Protein AF-A0A178F8F8-F1 (afdb_monomer)

Nearest PDB structures (foldseek):
  2cpt-assembly1_A  TM=2.341E-01  e=7.871E+00  Homo sapiens

InterPro domains:
  IPR051035 Mitochondrial inheritance protein 9 [PTHR36091] (3-88)

Radius of gyration: 23.43 Å; Cα contacts (8 Å, |Δi|>4): 46; chains: 1; bounding box: 50×44×74 Å

Foldseek 3Di:
DDDDPLVVQLVVCVVCCVLLNCLSNVVSVVVCQVCVVVNPHDDHDPDDDDPVRVVVSVVVVVVSVVVVVVLVVVCVVQVADSVRDNPPPPPPPPPPPPDDDDD

Sequence (103 aa):
MNLPRVFRELFQGCGETSEVGILPLRACMIEIFQNWSELGFVGECPYSFGEDEIAERDARFTDYEDWFKANEIARKCLDTDEEGWISPRVGYRGETPAEPRTV

pLDDT: mean 81.89, std 14.74, range [43.09, 95.12]

Organism: Trichophyton rubrum (NCBI:txid5551)

Secondary structure (DSSP, 8-state):
----HHHHHHHHHHHHHHHH-HHHHHHHHHHHHHTTTTTT--S--SS---HHHHHHHHHHHHHHHHHHHHHHHHHHHHT--TTSPPP---------PPPPP--

Mean predicted aligned error: 10.6 Å

Structure (mmCIF, N/CA/C/O backbone):
data_AF-A0A178F8F8-F1
#
_entry.id   AF-A0A178F8F8-F1
#
loop_
_atom_site.group_PDB
_atom_site.id
_atom_site.type_symbol
_atom_site.label_atom_id
_atom_site.label_alt_id
_atom_site.label_comp_id
_atom_site.label_asym_id
_atom_site.label_entity_id
_atom_site.label_seq_id
_atom_site.pdbx_PDB_ins_code
_atom_site.Cartn_x
_atom_site.Cartn_y
_atom_site.Cartn_z
_atom_site.occupancy
_atom_site.B_iso_or_equiv
_atom_site.auth_seq_id
_atom_site.auth_comp_id
_atom_site.auth_asym_id
_atom_site.auth_atom_id
_atom_site.pdbx_PDB_model_num
ATOM 1 N N . MET A 1 1 ? -20.129 -15.194 -2.884 1.00 52.72 1 MET A N 1
ATOM 2 C CA . MET A 1 1 ? -19.437 -14.358 -1.881 1.00 52.72 1 MET A CA 1
ATOM 3 C C . MET A 1 1 ? -18.447 -13.479 -2.627 1.00 52.72 1 MET A C 1
ATOM 5 O O . MET A 1 1 ? -17.655 -14.030 -3.377 1.00 52.72 1 MET A O 1
ATOM 9 N N . ASN A 1 2 ? -18.534 -12.153 -2.498 1.00 81.25 2 ASN A N 1
ATOM 10 C CA . ASN A 1 2 ?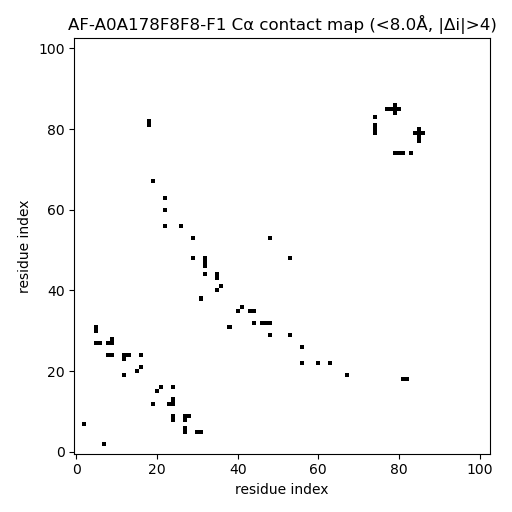 -17.523 -11.238 -3.038 1.00 81.25 2 ASN A CA 1
ATOM 11 C C . ASN A 1 2 ? -16.465 -11.030 -1.952 1.00 81.25 2 ASN A C 1
ATOM 13 O O . ASN A 1 2 ? -16.792 -10.498 -0.897 1.00 81.25 2 ASN A O 1
ATOM 17 N N . LEU A 1 3 ? -15.238 -11.504 -2.181 1.00 82.75 3 LEU A N 1
ATOM 18 C CA . LEU A 1 3 ? -14.112 -11.259 -1.280 1.00 82.75 3 LEU A CA 1
ATOM 19 C C . LEU A 1 3 ? -13.626 -9.816 -1.494 1.00 82.75 3 LEU A C 1
ATOM 21 O O . LEU A 1 3 ? -13.303 -9.485 -2.641 1.00 82.75 3 LEU A O 1
ATOM 25 N N . PRO A 1 4 ? -13.565 -8.970 -0.446 1.00 90.25 4 PRO A N 1
ATOM 26 C CA . PRO A 1 4 ? -12.992 -7.635 -0.559 1.00 90.25 4 PRO A CA 1
ATOM 27 C C . PRO A 1 4 ? -11.605 -7.654 -1.199 1.00 90.25 4 PRO A C 1
ATOM 29 O O . PRO A 1 4 ? -10.790 -8.539 -0.926 1.00 90.25 4 PRO A O 1
ATOM 32 N N . ARG A 1 5 ? -11.351 -6.663 -2.059 1.00 93.44 5 ARG A N 1
ATOM 33 C CA . ARG A 1 5 ? -10.108 -6.515 -2.828 1.00 93.44 5 ARG A CA 1
ATOM 34 C C . ARG A 1 5 ? -8.871 -6.629 -1.936 1.00 93.44 5 ARG A C 1
ATOM 36 O O . ARG A 1 5 ? -7.976 -7.406 -2.255 1.00 93.44 5 ARG A O 1
ATOM 43 N N . VAL A 1 6 ? -8.896 -5.948 -0.791 1.00 93.50 6 VAL A N 1
ATOM 44 C CA . VAL A 1 6 ? -7.785 -5.885 0.164 1.00 93.50 6 VAL A CA 1
ATOM 45 C C . VAL A 1 6 ? -7.305 -7.257 0.634 1.00 93.50 6 VAL A C 1
ATOM 47 O O . VAL A 1 6 ? -6.116 -7.443 0.835 1.00 93.50 6 VAL A O 1
ATOM 50 N N . PHE A 1 7 ? -8.180 -8.264 0.745 1.00 92.00 7 PHE A N 1
ATOM 51 C CA . PHE A 1 7 ? -7.748 -9.609 1.146 1.00 92.00 7 PHE A CA 1
ATOM 52 C C . PHE A 1 7 ? -7.036 -10.357 0.025 1.00 92.00 7 PHE A C 1
ATOM 54 O O . PHE A 1 7 ? -6.110 -11.122 0.287 1.00 92.00 7 PHE A O 1
ATOM 61 N N . ARG A 1 8 ? -7.464 -10.147 -1.224 1.00 91.56 8 ARG A N 1
ATOM 62 C CA . ARG A 1 8 ? -6.769 -10.700 -2.391 1.00 91.56 8 ARG A CA 1
ATOM 63 C C . ARG A 1 8 ? -5.387 -10.069 -2.519 1.00 91.56 8 ARG A C 1
ATOM 65 O O . ARG A 1 8 ? -4.417 -10.796 -2.683 1.00 91.56 8 ARG A O 1
ATOM 72 N N . GLU A 1 9 ? -5.321 -8.746 -2.408 1.00 92.31 9 GLU A N 1
ATOM 73 C CA . GLU A 1 9 ? -4.071 -7.987 -2.489 1.00 92.31 9 GLU A CA 1
ATOM 74 C C . GLU A 1 9 ? -3.133 -8.316 -1.324 1.00 92.31 9 GLU A C 1
ATOM 76 O O . GLU A 1 9 ? -1.950 -8.531 -1.552 1.00 92.31 9 GLU A O 1
ATOM 81 N N . LEU A 1 10 ? -3.654 -8.475 -0.101 1.00 93.50 10 LEU A N 1
ATOM 82 C CA . LEU A 1 10 ? -2.873 -8.933 1.050 1.00 93.50 10 LEU A CA 1
ATOM 83 C C . LEU A 1 10 ? -2.255 -10.312 0.788 1.00 93.50 10 LEU A C 1
ATOM 85 O O . LEU A 1 10 ? -1.065 -10.510 1.012 1.00 93.50 10 LEU A O 1
ATOM 89 N N . PHE A 1 11 ? -3.058 -11.268 0.310 1.00 91.19 11 PHE A N 1
ATOM 90 C CA . PHE A 1 11 ? -2.589 -12.630 0.062 1.00 91.19 11 PHE A CA 1
ATOM 91 C C . PHE A 1 11 ? -1.524 -12.679 -1.037 1.00 91.19 11 PHE A C 1
ATOM 93 O O . PHE A 1 11 ? -0.505 -13.346 -0.875 1.00 91.19 11 PHE A O 1
ATOM 100 N N . GLN A 1 12 ? -1.748 -11.953 -2.133 1.00 88.31 12 GLN A N 1
ATOM 101 C CA . GLN A 1 12 ? -0.787 -11.833 -3.223 1.00 88.31 12 GLN A CA 1
ATOM 102 C C . GLN A 1 12 ? 0.499 -11.138 -2.750 1.00 88.31 12 GLN A C 1
ATOM 104 O O . GLN A 1 12 ? 1.593 -11.663 -2.941 1.00 88.31 12 GLN A O 1
ATOM 109 N N . GLY A 1 13 ? 0.363 -10.025 -2.026 1.00 88.00 13 GLY A N 1
ATOM 110 C CA . GLY A 1 13 ? 1.483 -9.262 -1.487 1.00 88.00 13 GLY A CA 1
ATOM 111 C C . GLY A 1 13 ? 2.378 -10.076 -0.555 1.00 88.00 13 GLY A C 1
ATOM 112 O O . GLY A 1 13 ? 3.592 -9.918 -0.607 1.00 88.00 13 GLY A O 1
ATOM 113 N N . CYS A 1 14 ? 1.829 -10.995 0.248 1.00 90.06 14 CYS A N 1
ATOM 114 C CA . CYS A 1 14 ? 2.636 -11.900 1.076 1.00 90.06 14 CYS A CA 1
ATOM 115 C C . CYS A 1 14 ? 3.562 -12.807 0.252 1.00 90.06 14 CYS A C 1
ATOM 117 O O . CYS A 1 14 ? 4.651 -13.135 0.717 1.00 90.06 14 CYS A O 1
ATOM 119 N N . GLY A 1 15 ? 3.120 -13.238 -0.933 1.00 87.00 15 GLY A N 1
ATOM 120 C CA . GLY A 1 15 ? 3.909 -14.082 -1.831 1.00 87.00 15 GLY A CA 1
ATOM 121 C C . GLY A 1 15 ? 4.932 -13.302 -2.651 1.00 87.00 15 GLY A C 1
ATOM 122 O O . GLY A 1 15 ? 5.974 -13.852 -2.969 1.00 87.00 15 GLY A O 1
ATOM 123 N N . GLU A 1 16 ? 4.644 -12.033 -2.940 1.00 86.44 16 GLU A N 1
ATOM 124 C CA . GLU A 1 16 ? 5.441 -11.184 -3.838 1.00 86.44 16 GLU A CA 1
ATOM 125 C C . GLU A 1 16 ? 6.312 -10.159 -3.081 1.00 86.44 16 GLU A C 1
ATOM 127 O O . GLU A 1 16 ? 6.925 -9.280 -3.681 1.00 86.44 16 GLU A O 1
ATOM 132 N N . THR A 1 17 ? 6.360 -10.204 -1.742 1.00 87.00 17 THR A N 1
ATOM 133 C CA . THR A 1 17 ? 7.059 -9.182 -0.931 1.00 87.00 17 THR A CA 1
ATOM 134 C C . THR A 1 17 ? 8.553 -9.081 -1.266 1.00 87.00 17 THR A C 1
ATOM 136 O O . THR A 1 17 ? 9.135 -8.002 -1.138 1.00 87.00 17 THR A O 1
ATOM 139 N N . SER A 1 18 ? 9.189 -10.179 -1.679 1.00 82.38 18 SER A N 1
ATOM 140 C CA . SER A 1 18 ? 10.594 -10.189 -2.111 1.00 82.38 18 SER A CA 1
ATOM 141 C C . SER A 1 18 ? 10.821 -9.410 -3.408 1.00 82.38 18 SER A C 1
ATOM 143 O O . SER A 1 18 ? 11.878 -8.810 -3.584 1.00 82.38 18 SER A O 1
ATOM 145 N N . GLU A 1 19 ? 9.827 -9.404 -4.286 1.00 82.44 19 GLU A N 1
ATOM 146 C CA . GLU A 1 19 ? 9.867 -8.902 -5.651 1.00 82.44 19 GLU A CA 1
ATOM 147 C C . GLU A 1 19 ? 9.361 -7.459 -5.712 1.00 82.44 19 GLU A C 1
ATOM 149 O O . GLU A 1 19 ? 10.004 -6.573 -6.278 1.00 82.44 19 GLU A O 1
ATOM 154 N N . VAL A 1 20 ? 8.207 -7.209 -5.091 1.00 82.00 20 VAL A N 1
ATOM 155 C CA . VAL A 1 20 ? 7.518 -5.914 -5.117 1.00 82.00 20 VAL A CA 1
ATOM 156 C C . VAL A 1 20 ? 7.773 -5.081 -3.865 1.00 82.00 20 VAL A C 1
ATOM 158 O O . VAL A 1 20 ? 7.330 -3.938 -3.792 1.00 82.00 20 VAL A O 1
ATOM 161 N N . GLY A 1 21 ? 8.502 -5.618 -2.887 1.00 85.06 21 GLY A N 1
ATOM 162 C CA . GLY A 1 21 ? 8.822 -4.949 -1.632 1.00 85.06 21 GLY A CA 1
ATOM 163 C C . GLY A 1 21 ? 7.690 -4.977 -0.598 1.00 85.06 21 GLY A C 1
ATOM 164 O O . GLY A 1 21 ? 6.558 -5.376 -0.852 1.00 85.06 21 GLY A O 1
ATOM 165 N N . ILE A 1 22 ? 8.001 -4.508 0.614 1.00 88.56 22 ILE A N 1
ATOM 166 C CA . ILE A 1 22 ? 7.084 -4.545 1.771 1.00 88.56 22 ILE A CA 1
ATOM 167 C C . ILE A 1 22 ? 5.984 -3.469 1.735 1.00 88.56 22 ILE A C 1
ATOM 169 O O . ILE A 1 22 ? 5.012 -3.534 2.487 1.00 88.56 22 ILE A O 1
ATOM 173 N N . LEU A 1 23 ? 6.135 -2.448 0.888 1.00 89.50 23 LEU A N 1
ATOM 174 C CA . LEU A 1 23 ? 5.257 -1.276 0.878 1.00 89.50 23 LEU A CA 1
ATOM 175 C C . LEU A 1 23 ? 3.803 -1.593 0.474 1.00 89.50 23 LEU A C 1
ATOM 177 O O . LEU A 1 23 ? 2.908 -1.192 1.224 1.00 89.50 23 LEU A O 1
ATOM 181 N N . PRO A 1 24 ? 3.533 -2.350 -0.608 1.00 88.69 24 PRO A N 1
ATOM 182 C CA . PRO A 1 24 ? 2.179 -2.806 -0.942 1.00 88.69 24 PRO A CA 1
ATOM 183 C C . PRO A 1 24 ? 1.523 -3.621 0.171 1.00 88.69 24 PRO A C 1
ATOM 185 O O . PRO A 1 24 ? 0.357 -3.399 0.503 1.00 88.69 24 PRO A O 1
ATOM 188 N N . LEU A 1 25 ? 2.283 -4.526 0.797 1.00 91.38 25 LEU A N 1
ATOM 189 C CA . LEU A 1 25 ? 1.771 -5.347 1.891 1.00 91.38 25 LEU A CA 1
ATOM 190 C C . LEU A 1 25 ? 1.365 -4.474 3.085 1.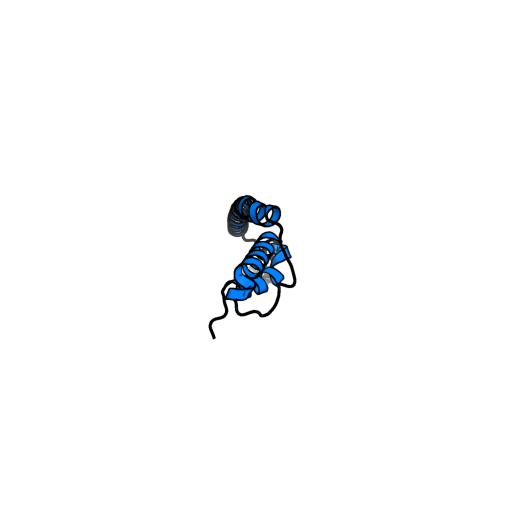00 91.38 25 LEU A C 1
ATOM 192 O O . LEU A 1 25 ? 0.272 -4.633 3.631 1.00 91.38 25 LEU A O 1
ATOM 196 N N . ARG A 1 26 ? 2.208 -3.499 3.452 1.00 91.56 26 ARG A N 1
ATOM 197 C CA . ARG A 1 26 ? 1.908 -2.548 4.531 1.00 91.56 26 ARG A CA 1
ATOM 198 C C . ARG A 1 26 ? 0.669 -1.709 4.216 1.00 91.56 26 ARG A C 1
ATOM 200 O O . ARG A 1 26 ? -0.141 -1.491 5.114 1.00 91.56 26 ARG A O 1
ATOM 207 N N . ALA A 1 27 ? 0.483 -1.283 2.965 1.00 90.94 27 ALA A N 1
ATOM 208 C CA . ALA A 1 27 ? -0.716 -0.557 2.548 1.00 90.94 27 ALA A CA 1
ATOM 209 C C . ALA A 1 27 ? -1.993 -1.394 2.750 1.00 90.94 27 ALA A C 1
ATOM 211 O O . ALA A 1 27 ? -2.954 -0.896 3.337 1.00 90.94 27 ALA A O 1
ATOM 212 N N . CYS A 1 28 ? -1.969 -2.680 2.375 1.00 93.00 28 CYS A N 1
ATOM 213 C CA . CYS A 1 28 ? -3.088 -3.602 2.604 1.00 93.00 28 CYS A CA 1
ATOM 214 C C . CYS A 1 28 ? -3.391 -3.779 4.100 1.00 93.00 28 CYS A C 1
ATOM 216 O O . CYS A 1 28 ? -4.549 -3.748 4.515 1.00 93.00 28 CYS A O 1
ATOM 218 N N . MET A 1 29 ? -2.356 -3.939 4.931 1.00 93.94 29 MET A N 1
ATOM 219 C CA . MET A 1 29 ? -2.530 -4.072 6.380 1.00 93.94 29 MET A CA 1
ATOM 220 C C . MET A 1 29 ? -3.145 -2.813 7.000 1.00 93.94 29 MET A C 1
ATOM 222 O O . MET A 1 29 ? -4.050 -2.936 7.826 1.00 93.94 29 MET A O 1
ATOM 226 N N . ILE A 1 30 ? -2.701 -1.619 6.589 1.00 93.81 30 ILE A N 1
ATOM 227 C CA . ILE A 1 30 ? -3.268 -0.342 7.049 1.00 93.81 30 ILE A CA 1
ATOM 228 C C . ILE A 1 30 ? -4.738 -0.219 6.629 1.00 93.81 30 ILE A C 1
ATOM 230 O O . ILE A 1 30 ? -5.565 0.159 7.456 1.00 93.81 30 ILE A O 1
ATOM 234 N N . GLU A 1 31 ? -5.090 -0.581 5.390 1.00 93.75 31 GLU A N 1
ATOM 235 C CA . GLU A 1 31 ? -6.486 -0.571 4.924 1.00 93.75 31 GLU A CA 1
ATOM 236 C C . GLU A 1 31 ? -7.361 -1.505 5.780 1.00 93.75 31 GLU A C 1
ATOM 238 O O . GLU A 1 31 ? -8.446 -1.111 6.206 1.00 93.75 31 GLU A O 1
ATOM 243 N N . ILE A 1 32 ? -6.877 -2.704 6.120 1.00 95.00 32 ILE A N 1
ATOM 244 C CA . ILE A 1 32 ? -7.601 -3.629 7.008 1.00 95.00 32 ILE A CA 1
ATOM 245 C C . ILE A 1 32 ? -7.734 -3.064 8.426 1.00 95.00 32 ILE A C 1
ATOM 247 O O . ILE A 1 32 ? -8.802 -3.180 9.020 1.00 95.00 32 ILE A O 1
ATOM 251 N N . PHE A 1 33 ? -6.681 -2.445 8.968 1.00 95.12 33 PHE A N 1
ATOM 252 C CA . PHE A 1 33 ? -6.724 -1.807 10.286 1.00 95.12 33 PHE A CA 1
ATOM 253 C C . PHE A 1 33 ? -7.778 -0.693 10.339 1.00 95.12 33 PHE A C 1
ATOM 255 O O . PHE A 1 33 ? -8.594 -0.664 11.258 1.00 95.12 33 PHE A O 1
ATOM 262 N N . GLN A 1 34 ? -7.803 0.184 9.331 1.00 94.00 34 GLN A N 1
ATOM 263 C CA . GLN A 1 34 ? -8.733 1.316 9.264 1.00 94.00 34 GLN A CA 1
ATOM 264 C C . GLN A 1 34 ? -10.190 0.880 9.060 1.00 94.00 34 GLN A C 1
ATOM 266 O O . GLN A 1 34 ? -11.096 1.528 9.576 1.00 94.00 34 GLN A O 1
ATOM 271 N N . ASN A 1 35 ? -10.416 -0.230 8.351 1.00 94.88 35 ASN A N 1
ATOM 272 C CA . ASN A 1 35 ? -11.751 -0.714 7.991 1.00 94.88 35 ASN A CA 1
ATOM 273 C C . ASN A 1 35 ? -12.162 -1.979 8.765 1.00 94.88 35 ASN A C 1
ATOM 275 O O . ASN A 1 35 ? -13.091 -2.669 8.356 1.00 94.88 35 ASN A O 1
ATOM 279 N N . TRP A 1 36 ? -11.492 -2.314 9.874 1.00 94.88 36 TRP A N 1
ATOM 280 C CA . TRP A 1 36 ? -11.655 -3.592 10.587 1.00 94.88 36 TRP A CA 1
ATOM 281 C C . TRP A 1 36 ? -13.121 -3.952 10.876 1.00 94.88 36 TRP A C 1
ATOM 283 O O . TRP A 1 36 ? -13.595 -5.033 10.516 1.00 94.88 36 TRP A O 1
ATOM 293 N N . SER A 1 37 ? -13.860 -3.007 11.461 1.00 93.50 37 SER A N 1
ATOM 294 C CA . SER A 1 37 ? -15.282 -3.165 11.779 1.00 93.50 37 SER A CA 1
ATOM 295 C C . SER A 1 37 ? -16.162 -3.228 10.525 1.00 93.50 37 SER A C 1
ATOM 297 O O . SER A 1 37 ? -17.125 -3.991 10.481 1.00 93.50 37 SER A O 1
ATOM 299 N N . GLU A 1 38 ? -15.832 -2.454 9.487 1.00 93.31 38 GLU A N 1
ATOM 300 C CA . GLU A 1 38 ? -16.577 -2.413 8.218 1.00 93.31 38 GLU A CA 1
ATOM 301 C C . GLU A 1 38 ? -16.391 -3.693 7.392 1.00 93.31 38 GLU A C 1
ATOM 303 O O . GLU A 1 38 ? -17.303 -4.127 6.688 1.00 93.31 38 GLU A O 1
ATOM 308 N N . LEU A 1 39 ? -15.237 -4.349 7.537 1.00 92.12 39 LEU A N 1
ATOM 309 C CA . LEU A 1 39 ? -14.940 -5.662 6.963 1.00 92.12 39 LEU A CA 1
ATOM 310 C C . LEU A 1 39 ? -15.673 -6.809 7.685 1.00 92.12 39 LEU A C 1
ATOM 312 O O . LEU A 1 39 ? -15.599 -7.957 7.242 1.00 92.12 39 LEU A O 1
ATOM 316 N N . GLY A 1 40 ? -16.409 -6.512 8.762 1.00 92.06 40 GLY A N 1
ATOM 317 C CA . GLY A 1 40 ? -17.234 -7.471 9.495 1.00 92.06 40 GLY A CA 1
ATOM 318 C C . GLY A 1 40 ? -16.481 -8.275 10.554 1.00 92.06 40 GLY A C 1
ATOM 319 O O . GLY A 1 40 ? -17.002 -9.289 11.025 1.00 92.06 40 GLY A O 1
ATOM 320 N N . PHE A 1 41 ? -15.273 -7.853 10.936 1.00 92.06 41 PHE A N 1
ATOM 321 C CA . PHE A 1 41 ? -14.546 -8.479 12.034 1.00 92.06 41 PHE A CA 1
ATOM 322 C C . PHE A 1 41 ? -15.057 -8.002 13.395 1.00 92.06 41 PHE A C 1
ATOM 324 O O . PHE A 1 41 ? -15.531 -6.880 13.563 1.00 92.06 41 PHE A O 1
ATOM 331 N N . VAL A 1 42 ? -14.961 -8.890 14.383 1.00 94.75 42 VAL A N 1
ATOM 332 C CA . VAL A 1 42 ? -15.384 -8.635 15.763 1.00 94.75 42 VAL A CA 1
ATOM 333 C C . VAL A 1 42 ? -14.154 -8.380 16.627 1.00 94.75 42 VAL A C 1
ATOM 335 O O . VAL A 1 42 ? -13.126 -9.031 16.452 1.00 94.75 42 VAL A O 1
ATOM 338 N N . GLY A 1 43 ? -14.285 -7.475 17.595 1.00 93.25 43 GLY A N 1
ATOM 339 C CA . GLY A 1 43 ? -13.204 -7.117 18.510 1.00 93.25 43 GLY A CA 1
ATOM 340 C C . GLY A 1 43 ? -12.232 -6.111 17.902 1.00 93.25 43 GLY A C 1
ATOM 341 O O . GLY A 1 43 ? -12.534 -5.463 16.903 1.00 93.25 43 GLY A O 1
ATOM 342 N N . GLU A 1 44 ? -11.071 -5.974 18.532 1.00 93.12 44 GLU A N 1
ATOM 343 C CA . GLU A 1 44 ? -10.017 -5.063 18.088 1.00 93.12 44 GLU A CA 1
ATOM 344 C C . GLU A 1 44 ? -9.099 -5.739 17.063 1.00 93.12 44 GLU A C 1
ATOM 346 O O . GLU A 1 44 ? -8.858 -6.948 17.118 1.00 93.12 44 GLU A O 1
ATOM 351 N N . CYS A 1 45 ? -8.580 -4.947 16.123 1.00 93.81 45 CYS A N 1
ATOM 352 C CA . CYS A 1 45 ? -7.578 -5.409 15.171 1.00 93.81 45 CYS A CA 1
ATOM 353 C C . CYS A 1 45 ? -6.314 -5.865 15.933 1.00 93.81 45 CYS A C 1
ATOM 355 O O . CYS A 1 45 ? -5.846 -5.137 16.809 1.00 93.81 45 CYS A O 1
ATOM 357 N N .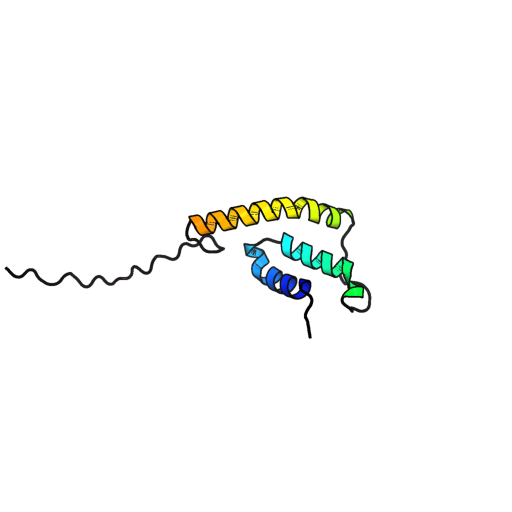 PRO A 1 46 ? -5.726 -7.039 15.618 1.00 94.81 46 PRO A N 1
ATOM 358 C CA . PRO A 1 46 ? -4.586 -7.596 16.361 1.00 94.81 46 PRO A CA 1
ATOM 359 C C . PRO A 1 46 ? -3.279 -6.806 16.189 1.00 94.81 46 PRO A C 1
ATOM 361 O O . PRO A 1 46 ? -2.278 -7.107 16.836 1.00 94.81 46 PRO A O 1
ATOM 364 N N . TYR A 1 47 ? -3.279 -5.819 15.301 1.00 94.25 47 TYR A N 1
ATOM 365 C CA . TYR A 1 47 ? -2.192 -4.885 15.070 1.00 94.25 47 TYR A CA 1
ATOM 366 C C . TYR A 1 47 ? -2.756 -3.470 14.960 1.00 94.25 47 TYR A C 1
ATOM 368 O O . TYR A 1 47 ? -3.913 -3.275 14.578 1.00 94.25 47 TYR A O 1
ATOM 376 N N . SER A 1 48 ? -1.922 -2.485 15.268 1.00 93.44 48 SER A N 1
ATOM 377 C CA . SER A 1 48 ? -2.245 -1.068 15.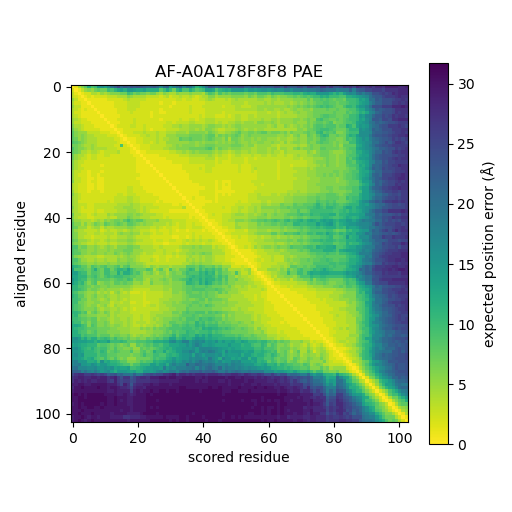159 1.00 93.44 48 SER A CA 1
ATOM 378 C C . SER A 1 48 ? -1.138 -0.323 14.429 1.00 93.44 48 SER A C 1
ATOM 380 O O . SER A 1 48 ? 0.002 -0.781 14.372 1.00 93.44 48 SER A O 1
ATOM 382 N N . PHE A 1 49 ? -1.501 0.823 13.863 1.00 92.69 49 PHE A N 1
ATOM 383 C CA . PHE A 1 49 ? -0.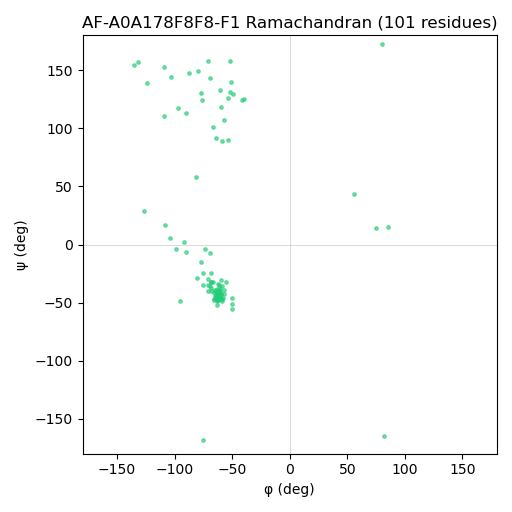573 1.750 13.231 1.00 92.69 49 PHE A CA 1
ATOM 384 C C . PHE A 1 49 ? -0.725 3.126 13.873 1.00 92.69 49 PHE A C 1
ATOM 386 O O . PHE A 1 49 ? -1.846 3.558 14.155 1.00 92.69 49 PHE A O 1
ATOM 393 N N . GLY A 1 50 ? 0.396 3.804 14.108 1.00 91.38 50 GLY A N 1
ATOM 394 C CA . GLY A 1 50 ? 0.405 5.201 14.536 1.00 91.38 50 GLY A CA 1
ATOM 395 C C . GLY A 1 50 ? -0.019 6.146 13.409 1.00 91.38 50 GLY A C 1
ATOM 396 O O . GLY A 1 50 ? 0.114 5.820 12.229 1.00 91.38 50 GLY A O 1
ATOM 397 N N . GLU A 1 51 ? -0.490 7.343 13.763 1.00 88.69 51 GLU A N 1
ATOM 398 C CA . GLU A 1 51 ? -0.845 8.379 12.778 1.00 88.69 51 GLU A CA 1
ATOM 399 C C . GLU A 1 51 ? 0.341 8.727 11.869 1.00 88.69 51 GLU A C 1
ATOM 401 O O . GLU A 1 51 ? 0.171 8.845 10.656 1.00 88.69 51 GLU A O 1
ATOM 406 N N . ASP A 1 52 ? 1.550 8.784 12.435 1.00 88.75 52 ASP A N 1
ATOM 407 C CA . ASP A 1 52 ? 2.785 9.026 11.687 1.00 88.75 52 ASP A CA 1
ATOM 408 C C . ASP A 1 52 ? 3.053 7.926 10.647 1.00 88.75 52 ASP A C 1
ATOM 410 O O . ASP A 1 52 ? 3.422 8.224 9.515 1.00 88.75 52 ASP A O 1
ATOM 414 N N . GLU A 1 53 ? 2.818 6.654 10.988 1.00 85.69 53 GLU A N 1
ATOM 415 C CA . GLU A 1 53 ? 3.023 5.523 10.070 1.00 85.69 53 GLU A CA 1
ATOM 416 C C . GLU A 1 53 ? 2.002 5.517 8.926 1.00 85.69 53 GLU A C 1
ATOM 418 O O . GLU A 1 53 ? 2.322 5.142 7.795 1.00 85.69 53 GLU A O 1
ATOM 423 N N . ILE A 1 54 ? 0.768 5.935 9.220 1.00 87.69 54 ILE A N 1
ATOM 424 C CA . ILE A 1 54 ? -0.304 6.069 8.231 1.00 87.69 54 ILE A CA 1
ATOM 425 C C . ILE A 1 54 ? -0.021 7.254 7.302 1.00 87.69 54 ILE A C 1
ATOM 427 O O . ILE A 1 54 ? -0.223 7.136 6.097 1.00 87.69 54 ILE A O 1
ATOM 431 N N . ALA A 1 55 ? 0.480 8.373 7.826 1.00 85.56 55 ALA A N 1
ATOM 432 C CA . ALA A 1 55 ? 0.866 9.524 7.015 1.00 85.56 55 ALA A CA 1
ATOM 433 C C . ALA A 1 55 ? 2.105 9.229 6.148 1.00 85.56 55 ALA A C 1
ATOM 435 O O . ALA A 1 55 ? 2.150 9.593 4.972 1.00 85.56 55 ALA A O 1
ATOM 436 N N . GLU A 1 56 ? 3.095 8.518 6.699 1.00 84.06 56 GLU A N 1
ATOM 437 C CA . GLU A 1 56 ? 4.303 8.098 5.979 1.00 84.06 56 GLU A CA 1
ATOM 438 C C . GLU A 1 56 ? 3.970 7.164 4.805 1.00 84.06 56 GLU A C 1
ATOM 440 O O . GLU A 1 56 ? 4.631 7.234 3.764 1.00 84.06 56 GLU A O 1
ATOM 445 N N . ARG A 1 57 ? 2.929 6.322 4.939 1.00 82.19 57 ARG A N 1
ATOM 446 C CA . ARG A 1 57 ? 2.437 5.453 3.857 1.00 82.19 57 ARG A CA 1
ATOM 447 C C . ARG A 1 57 ? 2.215 6.256 2.583 1.00 82.19 57 ARG A C 1
ATOM 449 O O . ARG A 1 57 ? 2.791 5.900 1.565 1.00 82.19 57 ARG A O 1
ATOM 456 N N . ASP A 1 58 ? 1.408 7.313 2.636 1.00 73.31 58 ASP A N 1
ATOM 457 C CA . ASP A 1 58 ? 0.992 8.051 1.435 1.00 73.31 58 ASP A CA 1
ATOM 458 C C . ASP A 1 58 ? 2.170 8.735 0.745 1.00 73.31 58 ASP A C 1
ATOM 460 O O . ASP A 1 58 ? 2.292 8.692 -0.482 1.00 73.31 58 ASP A O 1
ATOM 464 N N . ALA A 1 59 ? 3.087 9.291 1.539 1.00 78.50 59 ALA A N 1
ATOM 465 C CA . ALA A 1 59 ? 4.305 9.897 1.020 1.00 78.50 59 ALA A CA 1
ATOM 466 C C . ALA A 1 59 ? 5.189 8.858 0.310 1.00 78.50 59 ALA A C 1
ATOM 468 O O . ALA A 1 59 ? 5.605 9.064 -0.827 1.00 78.50 59 ALA A O 1
ATOM 469 N N . ARG A 1 60 ? 5.433 7.709 0.950 1.00 77.56 60 ARG A N 1
ATOM 470 C CA . ARG A 1 60 ? 6.311 6.661 0.408 1.00 77.56 60 ARG A CA 1
ATOM 471 C C . ARG A 1 60 ? 5.688 5.849 -0.717 1.00 77.56 60 ARG A C 1
ATOM 473 O O . ARG A 1 60 ? 6.424 5.255 -1.502 1.00 77.56 60 ARG A O 1
ATOM 480 N N . PHE A 1 61 ? 4.361 5.780 -0.784 1.00 81.00 61 PHE A N 1
ATOM 481 C CA . PHE A 1 61 ? 3.682 5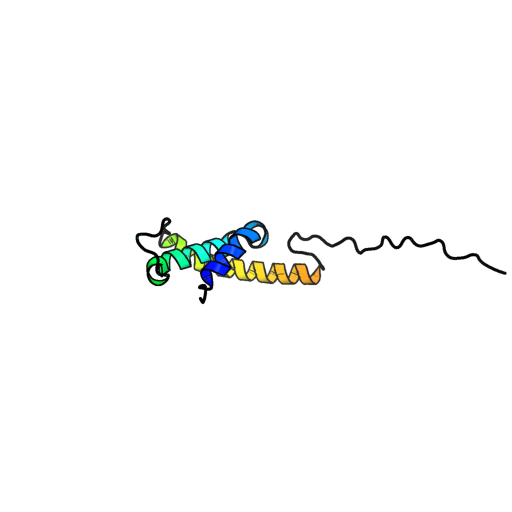.008 -1.818 1.00 81.00 61 PHE A CA 1
ATOM 482 C C . PHE A 1 61 ? 3.865 5.640 -3.199 1.00 81.00 61 PHE A C 1
ATOM 484 O O . PHE A 1 61 ? 3.997 4.920 -4.180 1.00 81.00 61 PHE A O 1
ATOM 491 N N . THR A 1 62 ? 3.968 6.970 -3.266 1.00 83.25 62 THR A N 1
ATOM 492 C CA . THR A 1 62 ? 4.240 7.683 -4.523 1.00 83.25 62 THR A CA 1
ATOM 493 C C . THR A 1 62 ? 5.613 7.305 -5.087 1.00 83.25 62 THR A C 1
ATOM 495 O O . THR A 1 62 ? 5.707 6.846 -6.223 1.00 83.25 62 THR A O 1
ATOM 498 N N . ASP A 1 63 ? 6.665 7.395 -4.268 1.00 85.25 63 ASP A N 1
ATOM 499 C CA . ASP A 1 63 ? 8.025 7.009 -4.673 1.00 85.25 63 ASP A CA 1
ATOM 500 C C . ASP A 1 63 ? 8.101 5.528 -5.073 1.00 85.25 63 ASP A C 1
ATOM 502 O O . ASP A 1 63 ? 8.798 5.145 -6.016 1.00 85.25 63 ASP A O 1
ATOM 506 N N . TYR A 1 64 ? 7.359 4.681 -4.356 1.00 88.06 64 TYR A N 1
ATOM 507 C CA . TYR A 1 64 ? 7.235 3.269 -4.677 1.00 88.06 64 TYR A CA 1
ATOM 508 C C . TYR A 1 64 ? 6.595 3.035 -6.047 1.00 88.06 64 TYR A C 1
ATOM 510 O O . TYR A 1 64 ? 7.120 2.245 -6.828 1.00 88.06 64 TYR A O 1
ATOM 518 N N . GLU A 1 65 ? 5.484 3.705 -6.354 1.00 87.31 65 GLU A N 1
ATOM 519 C CA . GLU A 1 65 ? 4.819 3.566 -7.648 1.00 87.31 65 GLU A CA 1
ATOM 520 C C . GLU A 1 65 ? 5.728 3.988 -8.802 1.00 87.31 65 GLU A C 1
ATOM 522 O O . GLU A 1 65 ? 5.738 3.337 -9.850 1.00 87.31 65 GLU A O 1
ATOM 527 N N . ASP A 1 66 ? 6.495 5.060 -8.615 1.00 90.38 66 ASP A N 1
ATOM 528 C CA . ASP A 1 66 ? 7.453 5.537 -9.608 1.00 90.38 66 ASP A CA 1
ATOM 529 C C . ASP A 1 66 ? 8.578 4.519 -9.827 1.00 90.38 66 ASP A C 1
ATOM 531 O O . ASP A 1 66 ? 8.888 4.172 -10.973 1.00 90.38 66 ASP A O 1
ATOM 535 N N . TRP A 1 67 ? 9.136 3.964 -8.745 1.00 89.69 67 TRP A N 1
ATOM 536 C CA . TRP A 1 67 ? 10.109 2.874 -8.827 1.00 89.69 67 TRP A CA 1
ATOM 537 C C . TRP A 1 67 ? 9.525 1.633 -9.512 1.00 89.69 67 TRP A C 1
ATOM 539 O O . TRP A 1 67 ? 10.159 1.074 -10.408 1.00 89.69 67 TRP A O 1
ATOM 549 N N . PHE A 1 68 ? 8.315 1.217 -9.137 1.00 88.56 68 PHE A N 1
ATOM 550 C CA . PHE A 1 68 ? 7.664 0.021 -9.665 1.00 88.56 68 PHE A CA 1
ATOM 551 C C . PHE A 1 68 ? 7.435 0.135 -11.177 1.00 88.56 68 PHE A C 1
ATOM 553 O O . PHE A 1 68 ? 7.792 -0.774 -11.927 1.00 88.56 68 PHE A O 1
ATOM 560 N N . LYS A 1 69 ? 6.936 1.289 -11.646 1.00 90.38 69 LYS A N 1
ATOM 561 C CA . LYS A 1 69 ? 6.759 1.582 -13.079 1.00 90.38 69 LYS A CA 1
ATOM 562 C C . LYS A 1 69 ? 8.097 1.581 -13.820 1.00 90.38 69 LYS A C 1
ATOM 564 O O . LYS A 1 69 ? 8.205 0.990 -14.894 1.00 90.38 69 LYS A O 1
ATOM 569 N N . ALA A 1 70 ? 9.127 2.217 -13.258 1.00 90.38 70 ALA A N 1
ATOM 570 C CA . ALA A 1 70 ? 10.459 2.237 -13.859 1.00 90.38 70 ALA A CA 1
ATOM 571 C C . ALA A 1 70 ? 11.061 0.824 -13.965 1.00 90.38 70 ALA A C 1
ATOM 573 O O . ALA A 1 70 ? 11.617 0.467 -15.006 1.00 90.38 70 ALA A O 1
ATOM 574 N N . ASN A 1 71 ? 10.900 0.004 -12.923 1.00 86.81 71 ASN A N 1
ATOM 575 C CA . ASN A 1 71 ? 11.349 -1.384 -12.895 1.00 86.81 71 ASN A CA 1
ATOM 576 C C . ASN A 1 71 ? 10.609 -2.248 -13.931 1.00 86.81 71 ASN A C 1
ATOM 578 O O . ASN A 1 71 ? 11.232 -3.010 -14.669 1.00 86.81 71 ASN A O 1
ATOM 582 N N . GLU A 1 72 ? 9.288 -2.091 -14.046 1.00 87.62 72 GLU A N 1
ATOM 583 C CA . GLU A 1 72 ? 8.481 -2.792 -15.049 1.00 87.62 72 GLU A CA 1
ATOM 584 C C . GLU A 1 72 ? 8.934 -2.455 -16.481 1.00 87.62 72 GLU A C 1
ATOM 586 O O . GLU A 1 72 ? 9.066 -3.346 -17.325 1.00 87.62 72 GLU A O 1
ATOM 591 N N . ILE A 1 73 ? 9.215 -1.176 -16.758 1.00 90.44 73 ILE A N 1
ATOM 592 C CA . ILE A 1 73 ? 9.748 -0.731 -18.054 1.00 90.44 73 ILE A CA 1
ATOM 593 C C . ILE A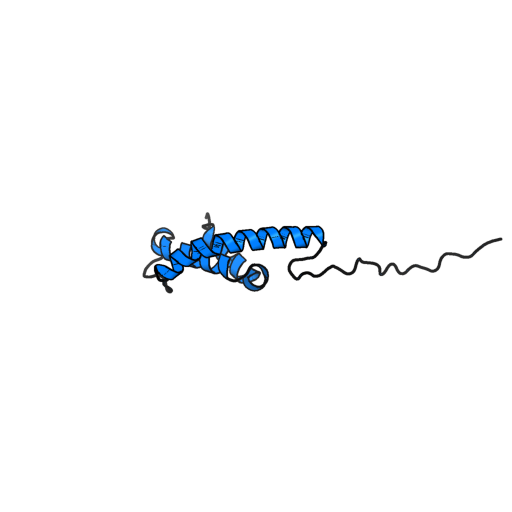 1 73 ? 11.116 -1.366 -18.314 1.00 90.44 73 ILE A C 1
ATOM 595 O O . ILE A 1 73 ? 11.335 -1.917 -19.394 1.00 90.44 73 ILE A O 1
ATOM 599 N N . ALA A 1 74 ? 12.021 -1.328 -17.333 1.00 88.19 74 ALA A N 1
ATOM 600 C CA . ALA A 1 74 ? 13.357 -1.899 -17.464 1.00 88.19 74 ALA A CA 1
ATOM 601 C C . ALA A 1 74 ? 13.307 -3.401 -17.785 1.00 88.19 74 ALA A C 1
ATOM 603 O O . ALA A 1 74 ? 13.945 -3.833 -18.744 1.00 88.19 74 ALA A O 1
ATOM 604 N N . ARG A 1 75 ? 12.487 -4.177 -17.062 1.00 86.69 75 ARG A N 1
ATOM 605 C CA . ARG A 1 75 ? 12.295 -5.616 -17.310 1.00 86.69 75 ARG A CA 1
ATOM 606 C C . ARG A 1 75 ? 11.806 -5.907 -18.725 1.00 86.69 75 ARG A C 1
ATOM 608 O O . ARG A 1 75 ? 12.366 -6.760 -19.409 1.00 86.69 75 ARG A O 1
ATOM 615 N N . LYS A 1 76 ? 10.805 -5.158 -19.200 1.00 87.31 76 LYS A N 1
ATOM 616 C CA . LYS A 1 76 ? 10.283 -5.296 -20.571 1.00 87.31 76 LYS A CA 1
ATOM 617 C C . LYS A 1 76 ? 11.334 -4.951 -21.627 1.00 87.31 76 LYS A C 1
ATOM 619 O O . LYS A 1 76 ? 11.390 -5.607 -22.661 1.00 87.31 76 LYS A O 1
ATOM 624 N N . CYS A 1 77 ? 12.159 -3.933 -21.385 1.00 88.50 77 CYS A N 1
ATOM 625 C CA . CYS A 1 77 ? 13.234 -3.545 -22.299 1.00 88.50 77 CYS A CA 1
ATOM 626 C C . CYS A 1 77 ? 14.385 -4.558 -22.334 1.00 88.50 77 CYS A C 1
ATOM 628 O O . CYS A 1 77 ? 15.000 -4.736 -23.385 1.00 88.50 77 CYS A O 1
ATOM 630 N N . LEU A 1 78 ? 14.691 -5.185 -21.198 1.00 86.00 78 LEU A N 1
ATOM 631 C CA . LEU A 1 78 ? 15.794 -6.136 -21.054 1.00 86.00 78 LEU A CA 1
ATOM 632 C C . LEU A 1 78 ? 15.392 -7.589 -21.338 1.00 86.00 78 LEU A C 1
ATOM 634 O O . LEU A 1 78 ? 16.275 -8.440 -21.409 1.00 86.00 78 LEU A O 1
ATOM 638 N N . ASP A 1 79 ? 14.097 -7.857 -21.540 1.00 84.25 79 ASP A N 1
ATOM 639 C CA . ASP A 1 79 ? 13.542 -9.207 -21.711 1.00 84.25 79 ASP A CA 1
ATOM 640 C C . ASP A 1 79 ? 13.904 -10.119 -20.522 1.00 84.25 79 ASP A C 1
ATOM 642 O O . ASP A 1 79 ? 14.330 -11.265 -20.683 1.00 84.25 79 ASP A O 1
ATOM 646 N N . THR A 1 80 ? 13.790 -9.563 -19.310 1.00 81.88 80 THR A N 1
ATOM 647 C CA . THR A 1 80 ? 14.075 -10.253 -18.046 1.00 81.88 80 THR A CA 1
ATOM 648 C C . THR A 1 80 ? 12.792 -10.524 -17.266 1.00 81.88 80 THR A C 1
ATOM 650 O O . THR A 1 80 ? 11.822 -9.762 -17.339 1.00 81.88 80 THR A O 1
ATOM 653 N N . ASP A 1 81 ? 12.800 -11.568 -16.443 1.00 78.25 81 ASP A N 1
ATOM 654 C CA . ASP A 1 81 ? 11.752 -11.800 -15.449 1.00 78.25 81 ASP A CA 1
ATOM 655 C C . ASP A 1 81 ? 11.874 -10.860 -14.224 1.00 78.25 81 ASP A C 1
ATOM 657 O O . ASP A 1 81 ? 12.561 -9.834 -14.264 1.00 78.25 81 ASP A O 1
ATOM 661 N N . GLU A 1 82 ? 11.118 -11.155 -13.165 1.00 73.00 82 GLU A N 1
ATOM 662 C CA . GLU A 1 82 ? 11.044 -10.372 -11.918 1.00 73.00 82 GLU A CA 1
ATOM 663 C C . GLU A 1 82 ? 12.335 -10.410 -11.101 1.00 73.00 82 GLU A C 1
ATOM 665 O O . GLU A 1 82 ? 12.630 -9.453 -10.389 1.00 73.00 82 GLU A O 1
ATOM 670 N N . GLU A 1 83 ? 13.146 -11.452 -11.278 1.00 73.56 83 GLU A N 1
ATOM 671 C CA . GLU A 1 83 ? 14.444 -11.619 -10.625 1.00 73.56 83 GLU A CA 1
ATOM 672 C C . GLU A 1 83 ? 15.592 -11.040 -11.470 1.00 73.56 83 GLU A C 1
ATOM 674 O O . GLU A 1 83 ? 16.764 -11.131 -11.098 1.00 73.56 83 GLU A O 1
ATOM 679 N N . GLY A 1 84 ? 15.277 -10.439 -12.624 1.00 75.44 84 GLY A N 1
ATOM 680 C CA . GLY A 1 84 ? 16.277 -9.968 -13.579 1.00 75.44 84 GLY A CA 1
ATOM 681 C C . GLY A 1 84 ? 16.932 -11.106 -14.365 1.00 75.44 84 GLY A C 1
ATOM 682 O O . GLY A 1 84 ? 17.958 -10.892 -15.019 1.00 75.44 84 GLY A O 1
ATOM 683 N N . TRP A 1 85 ? 16.358 -12.309 -14.329 1.00 79.31 85 TRP A N 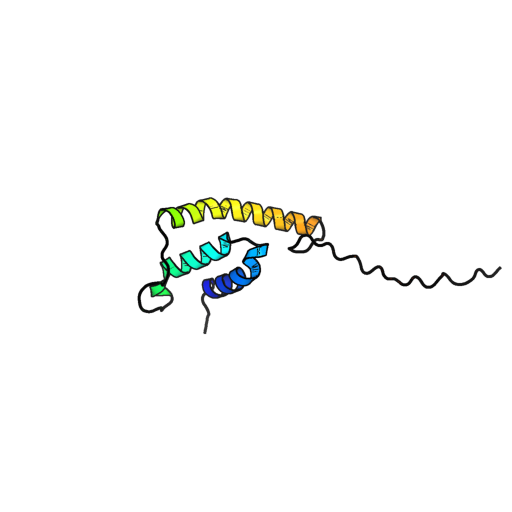1
ATOM 684 C CA . TRP A 1 85 ? 16.848 -13.445 -15.088 1.00 79.31 85 TRP A CA 1
ATOM 685 C C . TRP A 1 85 ? 16.439 -13.322 -16.553 1.00 79.31 85 TRP A C 1
ATOM 687 O O . TRP A 1 85 ? 15.278 -13.104 -16.898 1.00 79.31 85 TRP A O 1
ATOM 697 N N . ILE A 1 86 ? 17.418 -13.492 -17.440 1.00 76.19 86 ILE A N 1
ATOM 698 C CA . ILE A 1 86 ? 17.185 -13.683 -18.871 1.00 76.19 86 ILE A CA 1
ATOM 699 C C . ILE A 1 86 ? 17.234 -15.183 -19.099 1.00 76.19 86 ILE A C 1
ATOM 701 O O . ILE A 1 86 ? 18.278 -15.805 -18.876 1.00 76.19 86 ILE A O 1
ATOM 705 N N . SER A 1 87 ? 16.124 -15.776 -19.544 1.00 72.31 87 SER A N 1
ATOM 706 C CA . SER A 1 87 ? 16.117 -17.194 -19.898 1.00 72.31 87 SER A CA 1
ATOM 707 C C . SER A 1 87 ? 17.243 -17.446 -20.905 1.00 72.31 87 SER A C 1
ATOM 709 O O . SER A 1 87 ? 17.298 -16.754 -21.933 1.00 72.31 87 SER A O 1
ATOM 711 N N . PRO A 1 88 ? 18.162 -18.399 -20.654 1.00 73.25 88 PRO A N 1
ATOM 712 C CA . PRO A 1 88 ? 19.102 -18.817 -21.675 1.00 73.25 88 PRO A CA 1
ATOM 713 C C . PRO A 1 88 ? 18.251 -19.271 -22.854 1.00 73.25 88 PRO A C 1
ATOM 715 O O . PRO A 1 88 ? 17.566 -20.291 -22.752 1.00 73.25 88 PRO A O 1
ATOM 718 N N . ARG A 1 89 ? 18.219 -18.474 -23.936 1.00 64.44 89 ARG A N 1
ATOM 719 C CA . ARG A 1 89 ? 17.475 -18.800 -25.161 1.00 64.44 89 ARG A CA 1
ATOM 720 C C . ARG A 1 89 ? 17.702 -20.280 -25.415 1.00 64.44 89 ARG A C 1
ATOM 722 O O . ARG A 1 89 ? 18.863 -20.686 -25.439 1.00 64.44 89 ARG A O 1
ATOM 729 N N . VAL A 1 90 ? 16.635 -21.074 -25.541 1.00 56.25 90 VAL A N 1
ATOM 730 C CA . VAL A 1 90 ? 16.733 -22.506 -25.850 1.00 56.25 90 VAL A CA 1
ATOM 731 C C . VAL A 1 90 ? 17.459 -22.638 -27.188 1.00 56.25 90 VAL A C 1
ATOM 733 O O . VAL A 1 90 ? 16.884 -22.596 -28.269 1.00 56.25 90 VAL A O 1
ATOM 736 N N . GLY A 1 91 ? 18.774 -22.717 -27.066 1.00 51.62 91 GLY A N 1
ATOM 737 C CA . GLY A 1 91 ? 19.789 -22.832 -28.086 1.00 51.62 91 GLY A CA 1
ATOM 738 C C . GLY A 1 91 ? 20.663 -24.034 -27.769 1.00 51.62 91 GLY A C 1
ATOM 739 O O . GLY A 1 91 ? 21.809 -24.078 -28.180 1.00 51.62 91 GLY A O 1
ATOM 740 N N . TYR A 1 92 ? 20.112 -25.054 -27.106 1.00 48.00 92 TYR A N 1
ATOM 741 C CA . TYR A 1 92 ? 20.506 -26.423 -27.419 1.00 48.00 92 TYR A CA 1
ATOM 742 C C . TYR A 1 92 ? 19.715 -26.865 -28.649 1.00 48.00 92 TYR A C 1
ATOM 744 O O . TYR A 1 92 ? 19.002 -27.865 -28.644 1.00 48.00 92 TYR A O 1
ATOM 752 N N . ARG A 1 93 ? 19.859 -26.116 -29.750 1.00 43.22 93 ARG A N 1
ATOM 753 C CA . ARG A 1 93 ? 19.833 -26.787 -31.037 1.00 43.22 93 ARG A CA 1
ATOM 754 C C . ARG A 1 93 ? 21.099 -27.625 -30.991 1.00 43.22 93 ARG A C 1
ATOM 756 O O .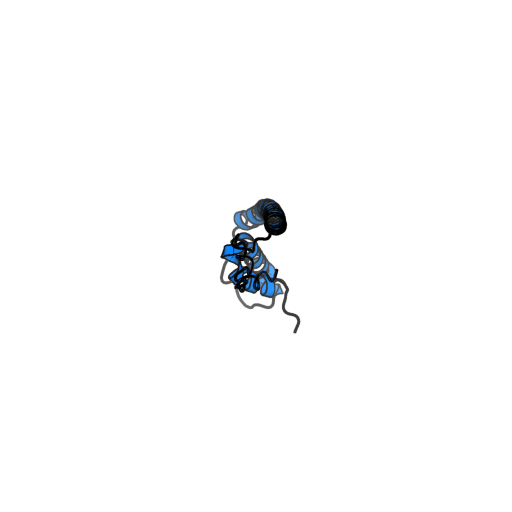 ARG A 1 93 ? 22.196 -27.099 -31.132 1.00 43.22 93 ARG A O 1
ATOM 763 N N . GLY A 1 94 ? 20.944 -28.915 -30.708 1.00 48.31 94 GLY A N 1
ATOM 764 C CA . GLY A 1 94 ? 21.868 -29.890 -31.252 1.00 48.31 94 GLY A CA 1
ATOM 765 C C . GLY A 1 94 ? 21.863 -29.645 -32.751 1.00 48.31 94 GLY A C 1
ATOM 766 O O . GLY A 1 94 ? 20.983 -30.127 -33.459 1.00 48.31 94 GLY A O 1
ATOM 767 N N . GLU A 1 95 ? 22.753 -28.769 -33.206 1.00 43.66 95 GLU A N 1
ATOM 768 C CA . GLU A 1 95 ? 23.091 -28.640 -34.604 1.00 43.66 95 GLU A CA 1
ATOM 769 C C . GLU A 1 95 ? 23.722 -29.977 -34.954 1.00 43.66 95 GLU A C 1
ATOM 771 O O . GLU A 1 95 ? 24.900 -30.241 -34.726 1.00 43.66 95 GLU A O 1
ATOM 776 N N . THR A 1 96 ? 22.862 -30.877 -35.424 1.00 50.56 96 THR A N 1
ATOM 777 C CA . THR A 1 96 ? 23.245 -31.971 -36.298 1.00 50.56 96 THR A CA 1
ATOM 778 C C . THR A 1 96 ? 24.271 -31.417 -37.286 1.00 50.56 96 THR A C 1
ATOM 780 O O . THR A 1 96 ? 23.971 -30.397 -37.920 1.00 50.56 96 THR A O 1
ATOM 783 N N . PRO A 1 97 ? 25.466 -32.025 -37.403 1.00 43.09 97 PRO A N 1
ATOM 784 C CA . PRO A 1 97 ? 26.473 -31.568 -38.347 1.00 43.09 97 PRO A CA 1
ATOM 785 C C . PRO A 1 97 ? 25.829 -31.451 -39.725 1.00 43.09 97 PRO A C 1
ATOM 787 O O . PRO A 1 97 ? 25.125 -32.370 -40.148 1.00 43.09 97 PRO A O 1
ATOM 790 N N . ALA A 1 98 ? 26.032 -30.315 -40.392 1.00 49.66 98 ALA A N 1
ATOM 791 C CA . ALA A 1 98 ? 25.572 -30.121 -41.757 1.00 49.66 98 ALA A CA 1
ATOM 792 C C . ALA A 1 98 ? 26.001 -31.319 -42.626 1.00 49.66 98 ALA A C 1
ATOM 794 O O . ALA A 1 98 ? 27.162 -31.736 -42.598 1.00 49.66 98 ALA A O 1
ATOM 795 N N . GLU A 1 99 ? 25.026 -31.875 -43.343 1.00 52.09 99 GLU A N 1
ATOM 796 C CA . GLU A 1 99 ? 25.151 -33.007 -44.261 1.00 52.09 99 GLU A CA 1
ATOM 797 C C . GLU A 1 99 ? 26.273 -32.833 -45.309 1.00 52.09 99 GLU A C 1
ATOM 799 O O . GLU A 1 99 ? 26.723 -31.714 -45.581 1.00 52.09 99 GLU A O 1
ATOM 804 N N . PRO A 1 100 ? 26.773 -33.946 -45.884 1.00 48.50 100 PRO A N 1
ATOM 805 C CA . PRO A 1 100 ? 28.052 -33.978 -46.577 1.00 48.50 100 PRO A CA 1
ATOM 806 C C . PRO A 1 100 ? 28.023 -33.199 -47.893 1.00 48.50 100 PRO A C 1
ATOM 808 O O . PRO A 1 100 ? 27.067 -33.251 -48.663 1.00 48.50 100 PRO A O 1
ATOM 811 N N . ARG A 1 101 ? 29.143 -32.531 -48.191 1.00 51.56 101 ARG A N 1
ATOM 812 C CA . ARG A 1 101 ? 29.425 -31.999 -49.527 1.00 51.56 101 ARG A CA 1
ATOM 813 C C . ARG A 1 101 ? 29.445 -33.147 -50.538 1.00 51.56 101 ARG A C 1
ATOM 815 O O . ARG A 1 101 ? 30.327 -34.002 -50.468 1.00 51.56 101 ARG A O 1
ATOM 822 N N . THR A 1 102 ? 28.541 -33.111 -51.510 1.00 50.97 102 THR A N 1
ATOM 823 C CA . THR A 1 102 ? 28.649 -33.888 -52.750 1.00 50.97 102 THR A CA 1
ATOM 824 C C . THR A 1 102 ? 28.937 -32.967 -53.931 1.00 50.97 102 THR A C 1
ATOM 826 O O . THR A 1 102 ? 28.068 -32.199 -54.329 1.00 50.97 102 THR A O 1
ATOM 829 N N . VAL A 1 103 ? 30.179 -33.131 -54.411 1.00 50.91 103 VAL A N 1
ATOM 830 C CA . VAL A 1 103 ? 30.801 -32.864 -55.728 1.00 50.91 103 VAL A CA 1
ATOM 831 C C . VAL A 1 103 ? 30.614 -31.480 -56.342 1.00 50.91 103 VAL A C 1
ATOM 833 O O . VAL A 1 103 ? 29.554 -31.217 -56.944 1.00 50.91 103 VAL A O 1
#

Solvent-accessible surface area (backbone atoms only — not comparable to full-atom values): 6481 Å² total; per-residue (Å²): 138,85,78,61,65,55,61,57,51,35,57,51,28,70,74,38,31,89,74,72,38,63,62,64,34,50,52,32,52,49,52,47,53,76,38,35,65,80,75,68,53,80,82,76,65,97,60,86,78,53,71,68,60,58,56,48,45,63,63,51,48,55,59,47,53,53,49,50,53,52,50,55,51,50,26,67,76,67,62,27,51,90,87,66,49,60,75,77,70,94,66,82,63,78,73,68,76,81,76,81,90,79,132